Protein AF-A0A9D7LFX8-F1 (afdb_monomer_lite)

Secondary structure (DSSP, 8-state):
----GGGS----S--HHHHHHHHHHHHHHHHHHHS--TTSPTT-EEEEETTEEEEEEEEEETTEEEEEEEEEEESSPTTSSHHHHHHHHHHHHHHHHT-EEEE-----GGGGGGT-SPPHHHHHHHHHHTT-EEETTEEEEPPP----

Radius of gyration: 18.57 Å; chains: 1; bounding box: 35×33×69 Å

Sequence (148 aa):
MTWDESKHPRRPAGSPSGGEFTRTQRFLSELEKRFPDKKTPSGLMRSAIGPAFVLVEPGYRDKKATVNLSEIWSSGAKGEGAGSAALKTITRMADKAGVGIDLEPQAFRAGKNKGHALSDQELRSWYERHGFKRSGDKMTRKPKKEKP

Structure (mmCIF, N/CA/C/O backbone):
data_AF-A0A9D7LFX8-F1
#
_entry.id   AF-A0A9D7LFX8-F1
#
loop_
_atom_site.group_PDB
_atom_site.id
_atom_site.type_symbol
_atom_site.label_atom_id
_atom_site.label_alt_id
_atom_site.label_comp_id
_atom_site.label_asym_id
_atom_site.label_entity_id
_atom_site.label_seq_id
_atom_site.pdbx_PDB_ins_code
_atom_site.Cartn_x
_atom_site.Cartn_y
_atom_site.Cartn_z
_atom_site.occupancy
_atom_site.B_iso_or_equiv
_atom_site.auth_seq_id
_atom_site.auth_comp_id
_atom_site.auth_asym_id
_atom_site.auth_atom_id
_atom_site.pdbx_PDB_model_num
ATOM 1 N N . MET A 1 1 ? 3.184 18.582 49.876 1.00 49.84 1 MET A N 1
ATOM 2 C CA . MET A 1 1 ? 2.359 18.854 48.680 1.00 49.84 1 MET A CA 1
ATOM 3 C C . MET A 1 1 ? 1.683 17.557 48.281 1.00 49.84 1 MET A C 1
ATOM 5 O O . MET A 1 1 ? 2.363 16.649 47.827 1.00 49.84 1 MET A O 1
ATOM 9 N N . THR A 1 2 ? 0.389 17.426 48.555 1.00 64.31 2 THR A N 1
ATOM 10 C CA . THR A 1 2 ? -0.408 16.257 48.172 1.00 64.31 2 THR A CA 1
ATOM 11 C C . THR A 1 2 ? -0.891 16.451 46.739 1.00 64.31 2 THR A C 1
ATOM 13 O O . THR A 1 2 ? -1.472 17.479 46.401 1.00 64.31 2 THR A O 1
ATOM 16 N N . TRP A 1 3 ? -0.564 15.495 45.876 1.00 58.00 3 TRP A N 1
ATOM 17 C CA . TRP A 1 3 ? -1.017 15.452 44.491 1.00 58.00 3 TRP A CA 1
ATOM 18 C C . TRP A 1 3 ? -2.553 15.388 44.449 1.00 58.00 3 TRP A C 1
ATOM 20 O O . TRP A 1 3 ? -3.141 14.481 45.034 1.00 58.00 3 TRP A O 1
ATOM 30 N N . ASP A 1 4 ? -3.194 16.358 43.792 1.00 68.62 4 ASP A N 1
ATOM 31 C CA . ASP A 1 4 ? -4.652 16.435 43.642 1.00 68.62 4 ASP A CA 1
ATOM 32 C C . ASP A 1 4 ? -5.061 15.842 42.290 1.00 68.62 4 ASP A C 1
ATOM 34 O O . ASP A 1 4 ? -4.959 16.475 41.235 1.00 68.62 4 ASP A O 1
ATOM 38 N N . GLU A 1 5 ? -5.511 14.592 42.330 1.00 54.47 5 GLU A N 1
ATOM 39 C CA . GLU A 1 5 ? -5.926 13.821 41.159 1.00 54.47 5 GLU A CA 1
ATOM 40 C C . GLU A 1 5 ? -7.156 14.429 40.453 1.00 54.47 5 GLU A C 1
ATOM 42 O O . GLU A 1 5 ? -7.332 14.245 39.248 1.00 54.47 5 GLU A O 1
ATOM 47 N N . SER A 1 6 ? -7.946 15.253 41.151 1.00 67.25 6 SER A N 1
ATOM 48 C CA . SER A 1 6 ? -9.135 15.931 40.609 1.00 67.25 6 SER A CA 1
ATOM 49 C C . SER A 1 6 ? -8.776 17.067 39.647 1.00 67.25 6 SER A C 1
ATOM 51 O O . SER A 1 6 ? -9.569 17.416 38.772 1.00 67.25 6 SER A O 1
ATOM 53 N N . LYS A 1 7 ? -7.566 17.634 39.772 1.00 62.88 7 LYS A N 1
ATOM 54 C CA . LYS A 1 7 ? -7.037 18.677 38.871 1.00 62.88 7 LYS A CA 1
ATOM 55 C C . LYS A 1 7 ? -6.365 18.110 37.620 1.00 62.88 7 LYS A C 1
ATOM 57 O O . LYS A 1 7 ? -6.063 18.858 36.693 1.00 62.88 7 LYS A O 1
ATOM 62 N N . HIS A 1 8 ? -6.171 16.793 37.571 1.00 56.34 8 HIS A N 1
ATOM 63 C CA . HIS A 1 8 ? -5.575 16.079 36.448 1.00 56.34 8 HIS A CA 1
ATOM 64 C C . HIS A 1 8 ? -6.506 14.954 35.980 1.00 56.34 8 HIS A C 1
ATOM 66 O O . HIS A 1 8 ? -6.151 13.780 36.117 1.00 56.34 8 HIS A O 1
ATOM 72 N N . PRO A 1 9 ? -7.691 15.271 35.414 1.00 59.78 9 PRO A N 1
ATOM 73 C CA . PRO A 1 9 ? -8.595 14.249 34.909 1.00 59.78 9 PRO A CA 1
ATOM 74 C C . PRO A 1 9 ? -7.868 13.423 33.844 1.00 59.78 9 PRO A C 1
ATOM 76 O O . PRO A 1 9 ? -7.644 13.876 32.717 1.00 59.78 9 PRO A O 1
ATOM 79 N N . ARG A 1 10 ? -7.477 12.191 34.196 1.00 57.41 10 ARG A N 1
ATOM 80 C CA . ARG A 1 10 ? -7.003 11.220 33.213 1.00 57.41 10 ARG A CA 1
ATOM 81 C C . ARG A 1 10 ? -8.189 10.947 32.301 1.00 57.41 10 ARG A C 1
ATOM 83 O O . ARG A 1 10 ? -9.167 10.329 32.716 1.00 57.41 10 ARG A O 1
ATOM 90 N N . ARG A 1 11 ? -8.128 11.445 31.062 1.00 48.31 11 ARG A N 1
ATOM 91 C CA . ARG A 1 11 ? -9.083 11.045 30.025 1.00 48.31 11 ARG A CA 1
ATOM 92 C C . ARG A 1 11 ? -9.117 9.512 30.004 1.00 48.31 11 ARG A C 1
ATOM 94 O O . ARG A 1 11 ? -8.040 8.917 29.923 1.00 48.31 11 ARG A O 1
ATOM 101 N N . PRO A 1 12 ? -10.292 8.866 30.081 1.00 44.34 12 PRO A N 1
ATOM 102 C CA . PRO A 1 12 ? -10.356 7.417 29.988 1.00 44.34 12 PRO A CA 1
ATOM 103 C C . PRO A 1 12 ? -9.684 6.975 28.685 1.00 44.34 12 PRO A C 1
ATOM 105 O O . PRO A 1 12 ? -9.919 7.552 27.616 1.00 44.34 12 PRO A O 1
ATOM 108 N N . ALA A 1 13 ? -8.804 5.981 28.789 1.00 45.56 13 ALA A N 1
ATOM 109 C CA . ALA A 1 13 ? -8.149 5.352 27.653 1.00 45.56 13 ALA A CA 1
ATOM 110 C C . ALA A 1 13 ? -9.218 4.674 26.784 1.00 45.56 13 ALA A C 1
ATOM 112 O O . ALA A 1 13 ? -9.611 3.541 27.035 1.00 45.56 13 ALA A O 1
ATOM 113 N N . GLY A 1 14 ? -9.751 5.404 25.804 1.00 39.72 14 GLY A N 1
ATOM 114 C CA . GLY A 1 14 ? -10.853 4.902 24.986 1.00 39.72 14 GLY A CA 1
ATOM 115 C C . GLY A 1 14 ? -11.760 5.974 24.398 1.00 39.72 14 GLY A C 1
ATOM 116 O O . GLY A 1 14 ? -12.966 5.769 24.323 1.00 39.72 14 GLY A O 1
ATOM 117 N N . SER A 1 15 ? -11.219 7.112 23.945 1.00 42.97 15 SER A N 1
ATOM 118 C CA . SER A 1 15 ? -11.991 7.908 22.977 1.00 42.97 15 SER A CA 1
ATOM 119 C C . SER A 1 15 ? -12.316 7.026 21.757 1.00 42.97 15 SER A C 1
ATOM 121 O O . SER A 1 15 ? -11.482 6.193 21.398 1.00 42.97 15 SER A O 1
ATOM 123 N N . PRO A 1 16 ? -13.465 7.192 21.078 1.00 46.31 16 PRO A N 1
ATOM 124 C CA . PRO A 1 16 ? -13.791 6.437 19.860 1.00 46.31 16 PRO A CA 1
ATOM 125 C C . PRO A 1 16 ? -12.686 6.514 18.790 1.00 46.31 16 PRO A C 1
ATOM 127 O O . PRO A 1 16 ? -12.426 5.546 18.081 1.00 46.31 16 PRO A O 1
ATOM 130 N N . SER A 1 17 ? -11.953 7.632 18.756 1.00 47.69 17 SER A N 1
ATOM 131 C CA . SER A 1 17 ? -10.743 7.851 17.951 1.00 47.69 17 SER A CA 1
ATOM 132 C C . SER A 1 17 ? -9.545 6.967 18.340 1.00 47.69 17 SER A C 1
ATOM 134 O O . SER A 1 17 ? -8.702 6.658 17.501 1.00 47.69 17 SER A O 1
ATOM 136 N N . GLY A 1 18 ? -9.472 6.505 19.590 1.00 47.06 18 GLY A N 1
ATOM 137 C CA . GLY A 1 18 ? -8.458 5.566 20.069 1.00 47.06 18 GLY A CA 1
ATOM 138 C C . GLY A 1 18 ? -8.600 4.172 19.454 1.00 47.06 18 GLY A C 1
ATOM 139 O O . GLY A 1 18 ? -7.595 3.514 19.201 1.00 47.06 18 GLY A O 1
ATOM 140 N N . GLY A 1 19 ? -9.821 3.733 19.127 1.00 58.00 19 GLY A N 1
ATOM 141 C CA . GLY A 1 19 ? -10.059 2.443 18.464 1.00 58.00 19 GLY A CA 1
ATOM 142 C C . GLY A 1 19 ? -9.558 2.395 17.016 1.00 58.00 19 GLY A C 1
ATOM 143 O O . GLY A 1 19 ? -9.142 1.346 16.533 1.00 58.00 19 GLY A O 1
ATOM 144 N N . GLU A 1 20 ? -9.560 3.528 16.319 1.00 60.12 20 GLU A N 1
ATOM 145 C CA . GLU A 1 20 ? -9.122 3.608 14.921 1.00 60.12 20 GLU A CA 1
ATOM 146 C C . GLU A 1 20 ? -7.615 3.816 14.807 1.00 60.12 20 GLU A C 1
ATOM 148 O O . GLU A 1 20 ? -6.953 3.113 14.043 1.00 60.12 20 GLU A O 1
ATOM 153 N N . PHE A 1 21 ? -7.055 4.697 15.641 1.00 61.66 21 PHE A N 1
ATOM 154 C CA . PHE A 1 21 ? -5.609 4.880 15.745 1.00 61.66 21 PHE A CA 1
ATOM 155 C C . PHE A 1 21 ? -4.906 3.574 16.145 1.00 61.66 21 PHE A C 1
ATOM 157 O O . PHE A 1 21 ? -3.877 3.214 15.576 1.00 61.66 21 PHE A O 1
ATOM 164 N N . THR A 1 22 ? -5.503 2.796 17.054 1.00 74.50 22 THR A N 1
ATOM 165 C CA . THR A 1 22 ? -4.959 1.486 17.447 1.00 74.50 22 THR A CA 1
ATOM 166 C C . THR A 1 22 ? -5.012 0.448 16.328 1.00 74.50 22 THR A C 1
ATOM 168 O O . THR A 1 22 ? -4.122 -0.398 16.274 1.00 74.50 22 THR A O 1
ATOM 171 N N . ARG A 1 23 ? -5.983 0.496 15.404 1.00 83.06 23 ARG A N 1
ATOM 172 C CA . ARG A 1 23 ? -6.021 -0.423 14.248 1.00 83.06 23 ARG A CA 1
ATOM 173 C C . ARG A 1 23 ? -4.909 -0.129 13.251 1.00 83.06 23 ARG A C 1
ATOM 175 O O . ARG A 1 23 ? -4.209 -1.060 12.861 1.00 83.06 23 ARG A O 1
ATOM 182 N N . THR A 1 24 ? -4.707 1.142 12.898 1.00 83.00 24 THR A N 1
ATOM 183 C CA . THR A 1 24 ? -3.590 1.553 12.033 1.00 83.00 24 THR A CA 1
ATOM 184 C C . THR A 1 24 ? -2.250 1.177 12.669 1.00 83.00 24 THR A C 1
ATOM 186 O O . THR A 1 24 ? -1.436 0.524 12.026 1.00 83.00 24 THR A O 1
ATOM 189 N N . GLN A 1 25 ? -2.046 1.481 13.956 1.00 82.50 25 GLN A N 1
ATOM 190 C CA . GLN A 1 25 ? -0.807 1.139 14.667 1.00 82.50 25 GLN A CA 1
ATOM 191 C C . GLN A 1 25 ? -0.575 -0.376 14.780 1.00 82.50 25 GLN A C 1
ATOM 193 O O . GLN A 1 25 ? 0.545 -0.842 14.595 1.00 82.50 25 GLN A O 1
ATOM 198 N N . ARG A 1 26 ? -1.622 -1.177 15.029 1.00 83.75 26 ARG A N 1
ATOM 199 C CA . ARG A 1 26 ? -1.510 -2.647 15.038 1.00 83.75 26 ARG A CA 1
ATOM 200 C C . ARG A 1 26 ? -1.149 -3.202 13.668 1.00 83.75 26 ARG A C 1
ATOM 202 O O . ARG A 1 26 ? -0.291 -4.072 13.594 1.00 83.75 26 ARG A O 1
ATOM 209 N N . PHE A 1 27 ? -1.789 -2.710 12.606 1.00 87.38 27 PHE A N 1
ATOM 210 C CA . PHE A 1 27 ? -1.456 -3.104 11.238 1.00 87.38 27 PHE A CA 1
ATOM 211 C C . PHE A 1 27 ? 0.022 -2.828 10.939 1.00 87.38 27 PHE A C 1
ATOM 213 O O . PHE A 1 27 ? 0.727 -3.707 10.455 1.00 87.38 27 PHE A O 1
ATOM 220 N N . LEU A 1 28 ? 0.481 -1.626 11.276 1.00 84.75 28 LEU A N 1
ATOM 221 C CA . LEU A 1 28 ? 1.850 -1.181 11.070 1.00 84.75 28 LEU A CA 1
ATOM 222 C C . LEU A 1 28 ? 2.854 -2.023 11.874 1.00 84.75 28 LEU A C 1
ATOM 224 O O . LEU A 1 28 ? 3.800 -2.558 11.304 1.00 84.75 28 LEU A O 1
ATOM 228 N N . SER A 1 29 ? 2.598 -2.240 13.166 1.00 84.19 29 SER A N 1
ATOM 229 C CA . SER A 1 29 ? 3.441 -3.090 14.017 1.00 84.19 29 SER A CA 1
ATOM 230 C C . SER A 1 29 ? 3.504 -4.540 13.523 1.00 84.19 29 SER A C 1
ATOM 232 O O . SER A 1 29 ? 4.563 -5.162 13.562 1.00 84.19 29 SER A O 1
ATOM 234 N N . GLU A 1 30 ? 2.393 -5.087 13.027 1.00 86.44 30 GLU A N 1
ATOM 235 C CA . GLU A 1 30 ? 2.365 -6.433 12.450 1.00 86.44 30 GLU A CA 1
ATOM 236 C C . GLU A 1 30 ? 3.134 -6.500 11.123 1.00 86.44 30 GLU A C 1
ATOM 238 O O . GLU A 1 30 ? 3.832 -7.480 10.860 1.00 86.44 30 GLU A O 1
ATOM 243 N N . LEU A 1 31 ? 3.036 -5.457 10.292 1.00 85.44 31 LEU A N 1
ATOM 244 C CA . LEU A 1 31 ? 3.802 -5.345 9.053 1.00 85.44 31 LEU A CA 1
ATOM 245 C C . LEU A 1 31 ? 5.308 -5.339 9.341 1.00 85.44 31 LEU A C 1
ATOM 247 O O . LEU A 1 31 ? 6.034 -6.127 8.740 1.00 85.44 31 LEU A O 1
ATOM 251 N N . GLU A 1 32 ? 5.755 -4.533 10.303 1.00 83.12 32 GLU A N 1
ATOM 252 C CA . GLU A 1 32 ? 7.154 -4.472 10.739 1.00 83.12 32 GLU A CA 1
ATOM 253 C C . GLU A 1 32 ? 7.629 -5.788 11.364 1.00 83.12 32 GLU A C 1
ATOM 255 O O . GLU A 1 32 ? 8.698 -6.279 11.013 1.00 83.12 32 GLU A O 1
ATOM 260 N N . LYS A 1 33 ? 6.829 -6.418 12.234 1.00 83.62 33 LYS A N 1
ATOM 261 C CA . LYS A 1 33 ? 7.173 -7.730 12.810 1.00 83.62 33 LYS A CA 1
ATOM 262 C C . LYS A 1 33 ? 7.359 -8.799 11.743 1.00 83.62 33 LYS A C 1
ATOM 264 O O . LYS A 1 33 ? 8.257 -9.632 11.852 1.00 83.62 33 LYS A O 1
ATOM 269 N N . ARG A 1 34 ? 6.486 -8.808 10.735 1.00 83.19 34 ARG A N 1
ATOM 270 C CA . ARG A 1 34 ? 6.475 -9.835 9.691 1.00 83.19 34 ARG A CA 1
ATOM 271 C C . ARG A 1 34 ? 7.509 -9.582 8.599 1.00 83.19 34 ARG A C 1
ATOM 273 O O . ARG A 1 34 ? 8.021 -10.538 8.020 1.00 83.19 34 ARG A O 1
ATOM 280 N N . PHE A 1 35 ? 7.800 -8.317 8.320 1.00 83.00 35 PHE A N 1
ATOM 281 C CA . PHE A 1 35 ? 8.720 -7.879 7.276 1.00 83.00 35 PHE A CA 1
ATOM 282 C C . PHE A 1 35 ? 9.648 -6.783 7.817 1.00 83.00 35 PHE A C 1
ATOM 284 O O . PHE A 1 35 ? 9.559 -5.631 7.375 1.00 83.00 35 PHE A O 1
ATOM 291 N N . PRO A 1 36 ? 10.526 -7.125 8.778 1.00 76.62 36 PRO A N 1
ATOM 292 C CA . PRO A 1 36 ? 11.404 -6.148 9.397 1.00 76.62 36 PRO A CA 1
ATOM 293 C C . PRO A 1 36 ? 12.396 -5.618 8.366 1.00 76.62 36 PRO A C 1
ATOM 295 O O . PRO A 1 36 ? 13.067 -6.395 7.680 1.00 76.62 36 PRO A O 1
ATOM 298 N N . ASP A 1 37 ? 12.528 -4.298 8.286 1.00 69.88 37 ASP A N 1
ATOM 299 C CA . ASP A 1 37 ? 13.584 -3.663 7.510 1.00 69.88 37 ASP A CA 1
ATOM 300 C C . ASP A 1 37 ? 14.674 -3.134 8.439 1.00 69.88 37 ASP A C 1
ATOM 302 O O . ASP A 1 37 ? 14.481 -2.194 9.203 1.00 69.88 37 ASP A O 1
ATOM 306 N N . LYS A 1 38 ? 15.855 -3.746 8.354 1.00 63.78 38 LYS A N 1
ATOM 307 C CA . LYS A 1 38 ? 17.021 -3.370 9.161 1.00 63.78 38 LYS A CA 1
ATOM 308 C C . LYS A 1 38 ? 17.746 -2.127 8.628 1.00 63.78 38 LYS A C 1
ATOM 310 O O . LYS A 1 38 ? 18.752 -1.735 9.212 1.00 63.78 38 LYS A O 1
ATOM 315 N N . LYS A 1 39 ? 17.313 -1.563 7.492 1.00 61.81 39 LYS A N 1
ATOM 316 C CA . LYS A 1 39 ? 18.034 -0.506 6.762 1.00 61.81 39 LYS A CA 1
ATOM 317 C C . LYS A 1 39 ? 17.307 0.839 6.695 1.00 61.81 39 LYS A C 1
ATOM 319 O O . LYS A 1 39 ? 17.904 1.795 6.203 1.00 61.81 39 LYS A O 1
ATOM 324 N N . THR A 1 40 ? 16.064 0.938 7.164 1.00 56.66 40 THR A N 1
ATOM 325 C CA . THR A 1 40 ? 15.295 2.192 7.097 1.00 56.66 40 THR A CA 1
ATOM 326 C C . THR A 1 40 ? 15.382 2.963 8.424 1.00 56.66 40 THR A C 1
ATOM 328 O O . THR A 1 40 ? 15.194 2.360 9.480 1.00 56.66 40 THR A O 1
ATOM 331 N N . PRO A 1 41 ? 15.694 4.277 8.408 1.00 50.22 41 PRO A N 1
ATOM 332 C CA . PRO A 1 41 ? 15.708 5.105 9.613 1.00 50.22 41 PRO A CA 1
ATOM 333 C C . PRO A 1 41 ? 14.336 5.133 10.300 1.00 50.22 41 PRO A C 1
ATOM 335 O O . PRO A 1 41 ? 13.296 5.097 9.641 1.00 50.22 41 PRO A O 1
ATOM 338 N N . SER A 1 42 ? 14.333 5.235 11.630 1.00 47.41 42 SER A N 1
ATOM 339 C CA . SER A 1 42 ? 13.123 5.283 12.458 1.00 47.41 42 SER A CA 1
ATOM 340 C C . SER A 1 42 ? 12.137 6.356 11.974 1.00 47.41 42 SER A C 1
ATOM 342 O O . SER A 1 42 ? 12.483 7.536 11.952 1.00 47.41 42 SER A O 1
ATOM 344 N N . GLY A 1 43 ? 10.911 5.953 11.622 1.00 51.41 43 GLY A N 1
ATOM 345 C CA . GLY A 1 43 ? 9.814 6.854 11.233 1.00 51.41 43 GLY A CA 1
ATOM 346 C C . GLY A 1 43 ? 9.152 6.529 9.889 1.00 51.41 43 GLY A C 1
ATOM 347 O O . GLY A 1 43 ? 8.005 6.911 9.681 1.00 51.41 43 GLY A O 1
ATOM 348 N N . LEU A 1 44 ? 9.828 5.776 9.014 1.00 57.66 44 LEU A N 1
ATOM 349 C CA . LEU A 1 44 ? 9.274 5.256 7.760 1.00 57.66 44 LEU A CA 1
ATOM 350 C C . LEU A 1 44 ? 9.160 3.732 7.842 1.00 57.66 44 LEU A C 1
ATOM 352 O O . LEU A 1 44 ? 10.155 3.042 8.056 1.00 57.66 44 LEU A O 1
ATOM 356 N N . MET A 1 45 ? 7.954 3.189 7.665 1.00 68.94 45 MET A N 1
ATOM 357 C CA . MET A 1 45 ? 7.736 1.741 7.685 1.00 68.94 45 MET A CA 1
ATOM 358 C C . MET A 1 45 ? 7.911 1.159 6.292 1.00 68.94 45 MET A C 1
ATOM 360 O O . MET A 1 45 ? 6.970 0.989 5.513 1.00 68.94 45 MET A O 1
ATOM 364 N N . ARG A 1 46 ? 9.175 0.879 5.981 1.00 73.06 46 ARG A N 1
ATOM 365 C CA . ARG A 1 46 ? 9.564 0.140 4.790 1.00 73.06 46 ARG A CA 1
ATOM 366 C C . ARG A 1 46 ? 9.612 -1.349 5.108 1.00 73.06 46 ARG A C 1
ATOM 368 O O . ARG A 1 46 ? 10.117 -1.754 6.148 1.00 73.06 46 ARG A O 1
ATOM 375 N N . SER A 1 47 ? 9.105 -2.163 4.193 1.00 78.75 47 SER A N 1
ATOM 376 C CA . SER A 1 47 ? 9.063 -3.615 4.334 1.00 78.75 47 SER A CA 1
ATOM 377 C C . SER A 1 47 ? 9.439 -4.298 3.026 1.00 78.75 47 SER A C 1
ATOM 379 O O . SER A 1 47 ? 8.966 -3.923 1.949 1.00 78.75 47 SER A O 1
ATOM 381 N N . ALA A 1 48 ? 10.277 -5.329 3.125 1.00 81.50 48 ALA A N 1
ATOM 382 C CA . ALA A 1 48 ? 10.588 -6.221 2.015 1.00 81.50 48 ALA A CA 1
ATOM 383 C C . ALA A 1 48 ? 9.609 -7.404 2.020 1.00 81.50 48 ALA A C 1
ATOM 385 O O . ALA A 1 48 ? 9.596 -8.210 2.949 1.00 81.50 48 ALA A O 1
ATOM 386 N N . ILE A 1 49 ? 8.786 -7.514 0.977 1.00 82.44 49 ILE A N 1
ATOM 387 C CA . ILE A 1 49 ? 7.837 -8.613 0.782 1.00 82.44 49 ILE A CA 1
ATOM 388 C C . ILE A 1 49 ? 8.288 -9.400 -0.450 1.00 82.44 49 ILE A C 1
ATOM 390 O O . ILE A 1 49 ? 7.922 -9.091 -1.586 1.00 82.44 49 ILE A O 1
ATOM 394 N N . GLY A 1 50 ? 9.127 -10.412 -0.220 1.00 83.25 50 GLY A N 1
ATOM 395 C CA . GLY A 1 50 ? 9.814 -11.121 -1.301 1.00 83.25 50 GLY A CA 1
ATOM 396 C C . GLY A 1 50 ? 10.731 -10.168 -2.089 1.00 83.25 50 GLY A C 1
ATOM 397 O O . GLY A 1 50 ? 11.466 -9.405 -1.465 1.00 83.25 50 GLY A O 1
ATOM 39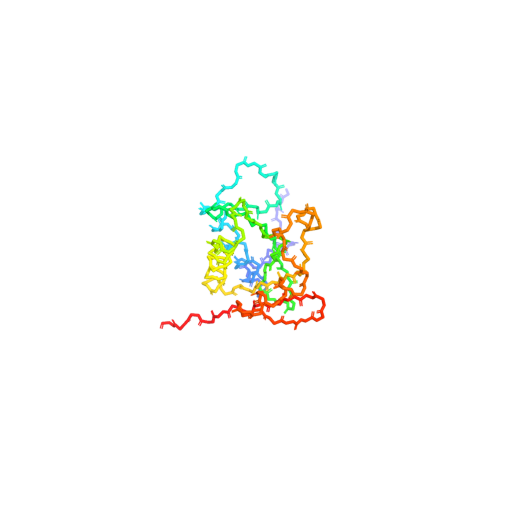8 N N . PRO A 1 51 ? 10.694 -10.167 -3.437 1.00 83.94 51 PRO A N 1
ATOM 399 C CA . PRO A 1 51 ? 11.511 -9.273 -4.270 1.00 83.94 51 PRO A CA 1
ATOM 400 C C . PRO A 1 51 ? 10.930 -7.852 -4.424 1.00 83.94 51 PRO A C 1
ATOM 402 O O . PRO A 1 51 ? 11.402 -7.073 -5.256 1.00 83.94 51 PRO A O 1
ATOM 405 N N . ALA A 1 52 ? 9.872 -7.515 -3.681 1.00 85.06 52 ALA A N 1
ATOM 406 C CA . ALA A 1 52 ? 9.252 -6.199 -3.702 1.00 85.06 52 ALA A CA 1
ATOM 407 C C . ALA A 1 52 ? 9.511 -5.435 -2.403 1.00 85.06 52 ALA A C 1
ATOM 409 O O . ALA A 1 52 ? 9.492 -5.995 -1.308 1.00 85.06 52 ALA A O 1
ATOM 410 N N . PHE A 1 53 ? 9.694 -4.131 -2.546 1.00 84.31 53 PHE A N 1
ATOM 411 C CA . PHE A 1 53 ? 9.808 -3.171 -1.465 1.00 84.31 53 PHE A CA 1
ATOM 412 C C . PHE A 1 53 ? 8.547 -2.334 -1.414 1.00 84.31 53 PHE A C 1
ATOM 414 O O . PHE A 1 53 ? 8.036 -1.896 -2.449 1.00 84.31 53 PHE A O 1
ATOM 421 N N . VAL A 1 54 ? 8.064 -2.113 -0.200 1.00 87.38 54 VAL A N 1
ATOM 422 C CA . VAL A 1 54 ? 6.852 -1.346 0.042 1.00 87.38 54 VAL A CA 1
ATOM 423 C C . VAL A 1 54 ? 7.100 -0.366 1.174 1.00 87.38 54 VAL A C 1
ATOM 425 O O . VAL A 1 54 ? 7.653 -0.753 2.201 1.00 87.38 54 VAL A O 1
ATOM 428 N N . LEU A 1 55 ? 6.695 0.885 0.978 1.00 86.56 55 LEU A N 1
ATOM 429 C CA . LEU A 1 55 ? 6.656 1.906 2.016 1.00 86.56 55 LEU A CA 1
ATOM 430 C C . LEU A 1 55 ? 5.200 2.184 2.382 1.00 86.56 55 LEU A C 1
ATOM 432 O O . LEU A 1 55 ? 4.405 2.568 1.519 1.00 86.56 55 LEU A O 1
ATOM 436 N N . VAL A 1 56 ? 4.868 1.985 3.655 1.00 87.94 56 VAL A N 1
ATOM 437 C CA . VAL A 1 56 ? 3.538 2.263 4.195 1.00 87.94 56 VAL A CA 1
ATOM 438 C C . VAL A 1 56 ? 3.659 3.229 5.361 1.00 87.94 56 VAL A C 1
ATOM 440 O O . VAL A 1 56 ? 4.484 3.045 6.250 1.00 87.94 56 VAL A O 1
ATOM 443 N N . GLU A 1 57 ? 2.812 4.247 5.370 1.00 85.81 57 GLU A N 1
ATOM 444 C CA . GLU A 1 57 ? 2.806 5.292 6.389 1.00 85.81 57 GLU A CA 1
ATOM 445 C C . GLU A 1 57 ? 1.443 5.349 7.091 1.00 85.81 57 GLU A C 1
ATOM 447 O O . GLU A 1 57 ? 0.418 4.973 6.503 1.00 85.81 57 GLU A O 1
ATOM 452 N N . PRO A 1 58 ? 1.385 5.824 8.348 1.00 83.75 58 PRO A N 1
ATOM 453 C CA . PRO A 1 58 ? 0.117 6.101 9.005 1.00 83.75 58 PRO A CA 1
ATOM 454 C C . PRO A 1 58 ? -0.729 7.068 8.168 1.00 83.75 58 PRO A C 1
ATOM 456 O O . PRO A 1 58 ? -0.282 8.152 7.804 1.00 83.75 58 PRO A O 1
ATOM 459 N N . GLY A 1 59 ? -1.969 6.678 7.884 1.00 79.31 59 GLY A N 1
ATOM 460 C CA . GLY A 1 59 ? -2.959 7.521 7.229 1.00 79.31 59 GLY A CA 1
ATOM 461 C C . GLY A 1 59 ? -4.086 7.868 8.194 1.00 79.31 59 GLY A C 1
ATOM 462 O O . GLY A 1 59 ? -4.390 7.120 9.126 1.00 79.31 59 GLY A O 1
ATOM 463 N N . TYR A 1 60 ? -4.726 9.011 7.970 1.00 67.62 60 TYR A N 1
ATOM 464 C CA . TYR A 1 60 ? -5.982 9.321 8.637 1.00 67.62 60 TYR A CA 1
ATOM 465 C C . TYR A 1 60 ? -6.897 10.070 7.681 1.00 67.62 60 TYR A C 1
ATOM 467 O O . TYR A 1 60 ? -6.598 11.189 7.261 1.00 67.62 60 TYR A O 1
ATOM 475 N N . ARG A 1 61 ? -8.021 9.448 7.324 1.00 69.12 61 ARG A N 1
ATOM 476 C CA . ARG A 1 61 ? -9.021 10.048 6.438 1.00 69.12 61 ARG A CA 1
ATOM 477 C C . ARG A 1 61 ? -10.411 9.867 7.019 1.00 69.12 61 ARG A C 1
ATOM 479 O O . ARG A 1 61 ? -10.757 8.771 7.442 1.00 69.12 61 ARG A O 1
ATOM 486 N N . ASP A 1 62 ? -11.196 10.941 7.041 1.00 69.88 62 ASP A N 1
ATOM 487 C CA . ASP A 1 62 ? -12.611 10.942 7.442 1.00 69.88 62 ASP A CA 1
ATOM 488 C C . ASP A 1 62 ? -12.905 10.261 8.789 1.00 69.88 62 ASP A C 1
ATOM 490 O O . ASP A 1 62 ? -13.960 9.647 8.948 1.00 69.88 62 ASP A O 1
ATOM 494 N N . LYS A 1 63 ? -11.972 10.353 9.753 1.00 69.38 63 LYS A N 1
ATOM 495 C CA . LYS A 1 63 ? -12.043 9.617 11.029 1.00 69.38 63 LYS A CA 1
ATOM 496 C C . LYS A 1 63 ? -12.254 8.117 10.794 1.00 69.38 63 LYS A C 1
ATOM 498 O O . LYS A 1 63 ? -13.254 7.556 11.223 1.00 69.38 63 LYS A O 1
ATOM 503 N N . LYS A 1 64 ? -11.380 7.523 9.982 1.00 80.00 64 LYS A N 1
ATOM 504 C CA . LYS A 1 64 ? -11.298 6.085 9.730 1.00 80.00 64 LYS A CA 1
ATOM 505 C C . LYS A 1 64 ? -9.842 5.668 9.757 1.00 80.00 64 LYS A C 1
ATOM 507 O O . LYS A 1 64 ? -8.969 6.401 9.294 1.00 80.00 64 LYS A O 1
ATOM 512 N N . ALA A 1 65 ? -9.601 4.458 10.250 1.00 85.62 65 ALA A N 1
ATOM 513 C CA . ALA A 1 65 ? -8.284 3.841 10.212 1.00 85.62 65 ALA A CA 1
ATOM 514 C C . ALA A 1 65 ? -7.851 3.614 8.754 1.00 85.62 65 ALA A C 1
ATOM 516 O O . ALA A 1 65 ? -8.426 2.773 8.052 1.00 85.62 65 ALA A O 1
ATOM 517 N N . THR A 1 66 ? -6.848 4.363 8.297 1.00 89.69 66 THR A N 1
ATOM 518 C CA . THR A 1 66 ? -6.229 4.184 6.981 1.00 89.69 66 THR A CA 1
ATOM 519 C C . THR A 1 66 ? -4.708 4.123 7.087 1.00 89.69 66 THR A C 1
ATOM 521 O O . THR A 1 66 ? -4.115 4.444 8.118 1.00 89.69 66 THR A O 1
ATOM 524 N N . VAL A 1 67 ? -4.074 3.662 6.016 1.00 90.38 67 VAL A N 1
ATOM 525 C CA . VAL A 1 67 ? -2.636 3.791 5.773 1.00 90.38 67 VAL A CA 1
ATOM 526 C C . VAL A 1 67 ? -2.405 4.371 4.388 1.00 90.38 67 VAL A C 1
ATOM 528 O O . VAL A 1 67 ? -3.210 4.146 3.482 1.00 90.38 67 VAL A O 1
ATOM 531 N N . ASN A 1 68 ? -1.311 5.107 4.229 1.00 91.06 68 ASN A N 1
ATOM 532 C CA . ASN A 1 68 ? -0.858 5.586 2.933 1.00 91.06 68 ASN A CA 1
ATOM 533 C C . ASN A 1 68 ? 0.160 4.595 2.358 1.00 91.06 68 ASN A C 1
ATOM 535 O O . ASN A 1 68 ? 1.169 4.307 2.998 1.00 91.06 68 ASN A O 1
ATOM 539 N N . LEU A 1 69 ? -0.109 4.052 1.173 1.00 91.56 69 LEU A N 1
ATOM 540 C CA . LEU A 1 69 ? 0.861 3.277 0.408 1.00 91.56 69 LEU A CA 1
ATOM 541 C C . LEU A 1 69 ? 1.654 4.249 -0.470 1.00 91.56 69 LEU A C 1
ATOM 543 O O . LEU A 1 69 ? 1.212 4.612 -1.560 1.00 91.56 69 LEU A O 1
ATOM 547 N N . SER A 1 70 ? 2.811 4.668 0.033 1.00 86.00 70 SER A N 1
ATOM 548 C CA . SER A 1 70 ? 3.631 5.717 -0.581 1.00 86.00 70 SER A CA 1
ATOM 549 C C . SER A 1 70 ? 4.518 5.165 -1.691 1.00 86.00 70 SER A C 1
ATOM 551 O O . SER A 1 70 ? 4.677 5.800 -2.729 1.00 86.00 70 SER A O 1
ATOM 553 N N . GLU A 1 71 ? 5.049 3.951 -1.519 1.00 86.12 71 GLU A N 1
ATOM 554 C CA . GLU A 1 71 ? 5.881 3.317 -2.541 1.00 86.12 71 GLU A CA 1
ATOM 555 C C . GLU A 1 71 ? 5.607 1.825 -2.665 1.00 86.12 71 GLU A C 1
ATOM 557 O O . GLU A 1 71 ? 5.450 1.108 -1.677 1.00 86.12 71 GLU A O 1
ATOM 562 N N . ILE A 1 72 ? 5.640 1.347 -3.906 1.00 87.31 72 ILE A N 1
ATOM 563 C CA . ILE A 1 72 ? 5.788 -0.067 -4.224 1.00 87.31 72 ILE A CA 1
ATOM 564 C C . ILE A 1 72 ? 6.676 -0.206 -5.452 1.00 87.31 72 ILE A C 1
ATOM 566 O O . ILE A 1 72 ? 6.405 0.362 -6.510 1.00 87.31 72 ILE A O 1
ATOM 570 N N . TRP A 1 73 ? 7.749 -0.971 -5.317 1.00 81.00 73 TRP A N 1
ATOM 571 C CA . TRP A 1 73 ? 8.625 -1.295 -6.434 1.00 81.00 73 TRP A CA 1
ATOM 572 C C . TRP A 1 73 ? 9.232 -2.678 -6.239 1.00 81.00 73 TRP A C 1
ATOM 574 O O . TRP A 1 73 ? 9.305 -3.188 -5.126 1.00 81.00 73 TRP A O 1
ATOM 584 N N . SER A 1 74 ? 9.647 -3.315 -7.326 1.00 79.75 74 SER A N 1
ATOM 585 C CA . SER A 1 74 ? 10.285 -4.629 -7.288 1.00 79.75 74 SER A CA 1
ATOM 586 C C . SER A 1 74 ? 11.608 -4.595 -8.026 1.00 79.75 74 SER A C 1
ATOM 588 O O . SER A 1 74 ? 11.721 -3.918 -9.046 1.00 79.75 74 SER A O 1
ATOM 590 N N . SER A 1 75 ? 12.586 -5.350 -7.532 1.00 72.56 75 SER A N 1
ATOM 591 C CA . SER A 1 75 ? 13.862 -5.556 -8.224 1.00 72.56 75 SER A CA 1
ATOM 592 C C . SER A 1 75 ? 13.799 -6.647 -9.303 1.00 72.56 75 SER A C 1
ATOM 594 O O . SER A 1 75 ? 14.748 -6.783 -10.068 1.00 72.56 75 SER A O 1
ATOM 596 N N . GLY A 1 76 ? 12.704 -7.417 -9.363 1.00 66.19 76 GLY A N 1
ATOM 597 C CA . GLY A 1 76 ? 12.458 -8.439 -10.389 1.00 66.19 76 GLY A CA 1
ATOM 598 C C . GLY A 1 76 ? 12.020 -7.869 -11.742 1.00 66.19 76 GLY A C 1
ATOM 599 O O . GLY A 1 76 ? 11.746 -6.670 -11.872 1.00 66.19 76 GLY A O 1
ATOM 600 N N . ALA A 1 77 ? 11.923 -8.735 -12.753 1.00 67.12 77 ALA A N 1
ATOM 601 C CA . ALA A 1 77 ? 11.529 -8.318 -14.094 1.00 67.12 77 ALA A CA 1
ATOM 602 C C . ALA A 1 77 ? 10.040 -7.921 -14.152 1.00 67.12 77 ALA A C 1
ATOM 604 O O . ALA A 1 77 ? 9.179 -8.451 -13.437 1.00 67.12 77 ALA A O 1
ATOM 605 N N . LYS A 1 78 ? 9.709 -6.971 -15.039 1.00 70.38 78 LYS A N 1
ATOM 606 C CA . LYS A 1 78 ? 8.312 -6.597 -15.317 1.00 70.38 78 LYS A CA 1
ATOM 607 C C . LYS A 1 78 ? 7.544 -7.850 -15.756 1.00 70.38 78 LYS A C 1
ATOM 609 O O . LYS A 1 78 ? 7.955 -8.527 -16.687 1.00 70.38 78 LYS A O 1
ATOM 614 N N . GLY A 1 79 ? 6.407 -8.120 -15.114 1.00 72.56 79 GLY A N 1
ATOM 615 C CA . GLY A 1 79 ? 5.545 -9.263 -15.444 1.00 72.56 79 GLY A CA 1
ATOM 616 C C . GLY A 1 79 ? 5.702 -10.483 -14.532 1.00 72.56 79 GLY A C 1
ATOM 617 O O . GLY A 1 79 ? 4.812 -11.324 -14.522 1.00 72.56 79 GLY A O 1
ATOM 618 N N . GLU A 1 80 ? 6.723 -10.537 -13.672 1.00 79.94 80 GLU A N 1
ATOM 619 C CA . GLU A 1 80 ? 6.937 -11.666 -12.741 1.00 79.94 80 GLU A CA 1
ATOM 620 C C . GLU A 1 80 ? 6.001 -11.656 -11.518 1.00 79.94 80 GLU A C 1
ATOM 622 O O . GLU A 1 80 ? 6.057 -12.521 -10.649 1.00 79.94 80 GLU A O 1
ATOM 627 N N . GLY A 1 81 ? 5.126 -10.654 -11.410 1.00 84.62 81 GLY A N 1
ATOM 628 C CA . GLY A 1 81 ? 4.085 -10.619 -10.384 1.00 84.62 81 GLY A CA 1
ATOM 629 C C . GLY A 1 81 ? 4.545 -10.192 -8.986 1.00 84.62 81 GLY A C 1
ATOM 630 O O . GLY A 1 81 ? 3.690 -10.053 -8.115 1.00 84.62 81 GLY A O 1
ATOM 631 N N . ALA A 1 82 ? 5.830 -9.889 -8.772 1.00 85.56 82 ALA A N 1
ATOM 632 C CA . ALA A 1 82 ? 6.395 -9.427 -7.496 1.00 85.56 82 ALA A CA 1
ATOM 633 C C . ALA A 1 82 ? 5.568 -8.318 -6.815 1.00 85.56 82 ALA A C 1
ATOM 635 O O . ALA A 1 82 ? 5.099 -8.480 -5.687 1.00 85.56 82 ALA A O 1
ATOM 636 N N . GLY A 1 83 ? 5.305 -7.217 -7.530 1.00 87.00 83 GLY A N 1
ATOM 637 C CA . GLY A 1 83 ? 4.475 -6.123 -7.012 1.00 87.00 83 GLY A CA 1
ATOM 638 C C . GLY A 1 83 ? 3.035 -6.551 -6.706 1.00 87.00 83 GLY A C 1
ATOM 639 O O . GLY A 1 83 ? 2.446 -6.103 -5.727 1.00 87.00 83 GLY A O 1
ATOM 640 N N . SER A 1 84 ? 2.471 -7.479 -7.488 1.00 90.31 84 SER A N 1
ATOM 641 C CA . SER A 1 84 ? 1.112 -7.992 -7.248 1.00 90.31 84 SER A CA 1
ATOM 642 C C . SER A 1 84 ? 1.059 -8.901 -6.020 1.00 90.31 84 SER A C 1
ATOM 644 O O . SER A 1 84 ? 0.103 -8.828 -5.251 1.00 90.31 84 SER A O 1
ATOM 646 N N . ALA A 1 85 ? 2.089 -9.717 -5.790 1.00 90.00 85 ALA A N 1
ATOM 647 C CA . ALA A 1 85 ? 2.207 -10.557 -4.602 1.00 90.00 85 ALA A CA 1
ATOM 648 C C . ALA A 1 85 ? 2.359 -9.715 -3.323 1.00 90.00 85 ALA A C 1
ATOM 650 O O . ALA A 1 85 ? 1.695 -9.986 -2.315 1.00 90.00 85 ALA A O 1
ATOM 651 N N . ALA A 1 86 ? 3.168 -8.654 -3.378 1.00 91.00 86 ALA A N 1
ATOM 652 C CA . ALA A 1 86 ? 3.317 -7.714 -2.272 1.00 91.00 86 ALA A CA 1
ATOM 653 C C . ALA A 1 86 ? 2.021 -6.946 -1.987 1.00 91.00 86 ALA A C 1
ATOM 655 O O . ALA A 1 86 ? 1.542 -6.959 -0.851 1.00 91.00 86 ALA A O 1
ATOM 656 N N . LEU A 1 87 ? 1.380 -6.379 -3.016 1.00 92.88 87 LEU A N 1
ATOM 657 C CA . LEU A 1 87 ? 0.107 -5.675 -2.851 1.00 92.88 87 LEU A CA 1
ATOM 658 C C . LEU A 1 87 ? -0.993 -6.602 -2.311 1.00 92.88 87 LEU A C 1
ATOM 660 O O . LEU A 1 87 ? -1.753 -6.211 -1.425 1.00 92.88 87 LEU A O 1
ATOM 664 N N . LYS A 1 88 ? -1.059 -7.857 -2.774 1.00 93.25 88 LYS A N 1
ATOM 665 C CA . LYS A 1 88 ? -1.991 -8.866 -2.242 1.00 93.25 88 LYS A CA 1
ATOM 666 C C . LYS A 1 88 ? -1.738 -9.153 -0.761 1.00 93.25 88 LYS A C 1
ATOM 668 O O . LYS A 1 88 ? -2.682 -9.318 0.009 1.00 93.25 88 LYS A O 1
ATOM 673 N N . THR A 1 89 ? -0.474 -9.204 -0.351 1.00 91.94 89 THR A N 1
ATOM 674 C CA . THR A 1 89 ? -0.101 -9.423 1.051 1.00 91.94 89 THR A CA 1
ATOM 675 C C . THR A 1 89 ? -0.557 -8.261 1.928 1.00 91.94 89 THR A C 1
ATOM 677 O O . THR A 1 89 ? -1.236 -8.492 2.927 1.00 91.94 89 THR A O 1
ATOM 680 N N . ILE A 1 90 ? -0.268 -7.028 1.510 1.00 92.00 90 ILE A N 1
ATOM 681 C CA . ILE A 1 90 ? -0.635 -5.807 2.239 1.00 92.00 90 ILE A CA 1
ATOM 682 C C . ILE A 1 90 ? -2.146 -5.650 2.324 1.00 92.00 90 ILE A C 1
ATOM 684 O O . ILE A 1 90 ? -2.686 -5.455 3.407 1.00 92.00 90 ILE A O 1
ATOM 688 N N . THR A 1 91 ? -2.845 -5.784 1.196 1.00 93.94 91 THR A N 1
ATOM 689 C CA . THR A 1 91 ? -4.306 -5.649 1.159 1.00 93.94 91 THR A CA 1
ATOM 690 C C . THR A 1 91 ? -4.996 -6.682 2.042 1.00 93.94 91 THR A C 1
ATOM 692 O O . THR A 1 91 ? -5.937 -6.326 2.739 1.00 93.94 91 THR A O 1
ATOM 695 N N . ARG A 1 92 ? -4.496 -7.924 2.105 1.00 92.62 92 ARG A N 1
ATOM 696 C CA . ARG A 1 92 ? -5.009 -8.947 3.030 1.00 92.62 92 ARG A CA 1
ATOM 697 C C . ARG A 1 92 ? -4.771 -8.586 4.499 1.00 92.62 92 ARG A C 1
ATOM 699 O O . ARG A 1 92 ? -5.646 -8.812 5.326 1.00 92.62 92 ARG A O 1
ATOM 706 N N . MET A 1 93 ? -3.598 -8.050 4.837 1.00 92.00 93 MET A N 1
ATOM 707 C CA . MET A 1 93 ? -3.315 -7.592 6.204 1.00 92.00 93 MET A CA 1
ATOM 708 C C . MET A 1 93 ? -4.209 -6.406 6.591 1.00 92.00 93 MET A C 1
ATOM 710 O O . MET A 1 93 ? -4.743 -6.378 7.696 1.00 92.00 93 MET A O 1
ATOM 714 N N . ALA A 1 94 ? -4.426 -5.470 5.666 1.00 91.62 94 ALA A N 1
ATOM 715 C CA . ALA A 1 94 ? -5.311 -4.328 5.858 1.00 91.62 94 ALA A CA 1
ATOM 716 C C . ALA A 1 94 ? -6.781 -4.764 6.001 1.00 91.62 94 ALA A C 1
ATOM 718 O O . ALA A 1 94 ? -7.474 -4.282 6.894 1.00 91.62 94 ALA A O 1
ATOM 719 N N . ASP A 1 95 ? -7.231 -5.732 5.193 1.00 92.44 95 ASP A N 1
ATOM 720 C CA . ASP A 1 95 ? -8.568 -6.333 5.290 1.00 92.44 95 ASP A CA 1
ATOM 721 C C . ASP A 1 95 ? -8.782 -6.969 6.676 1.00 92.44 95 ASP A C 1
ATOM 723 O O . ASP A 1 95 ? -9.754 -6.632 7.353 1.00 92.44 95 ASP A O 1
ATOM 727 N N . LYS A 1 96 ? -7.826 -7.781 7.156 1.00 89.56 96 LYS A N 1
ATOM 728 C CA . LYS A 1 96 ? -7.850 -8.375 8.508 1.00 89.56 96 LYS A CA 1
ATOM 729 C C . LYS A 1 96 ?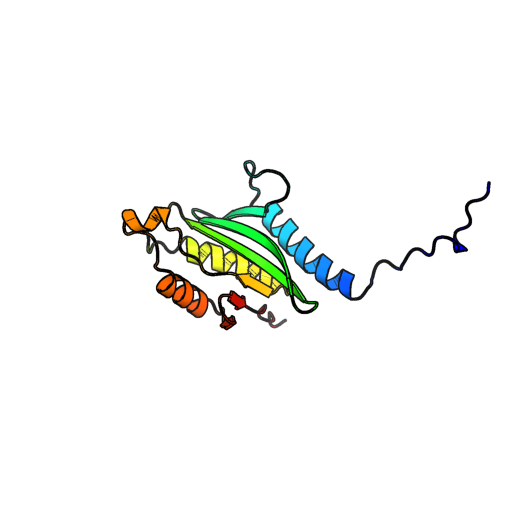 -7.882 -7.346 9.633 1.00 89.56 96 LYS A C 1
ATOM 731 O O . LYS A 1 96 ? -8.552 -7.546 10.642 1.00 89.56 96 LYS A O 1
ATOM 736 N N . ALA A 1 97 ? -7.146 -6.250 9.479 1.00 88.62 97 ALA A N 1
ATOM 737 C CA . ALA A 1 97 ? -7.099 -5.182 10.473 1.00 88.62 97 ALA A CA 1
ATOM 738 C C . ALA A 1 97 ? -8.303 -4.222 10.386 1.00 88.62 97 ALA A C 1
ATOM 740 O O . ALA A 1 97 ? -8.479 -3.373 11.263 1.00 88.62 97 ALA A O 1
ATOM 741 N N . GLY A 1 98 ? -9.126 -4.328 9.336 1.00 90.00 98 GLY A N 1
ATOM 742 C CA . GLY A 1 98 ? -10.200 -3.378 9.054 1.00 90.00 98 GLY A CA 1
ATOM 743 C C . GLY A 1 98 ? -9.683 -1.972 8.729 1.00 90.00 98 GLY A C 1
ATOM 744 O O . GLY A 1 98 ? -10.323 -0.991 9.108 1.00 90.00 98 GLY A O 1
ATOM 745 N N . VAL A 1 99 ? -8.530 -1.877 8.061 1.00 91.38 99 VAL A N 1
ATOM 746 C CA . VAL A 1 99 ? -7.824 -0.632 7.717 1.00 91.38 99 VAL A CA 1
ATOM 747 C C . VAL A 1 99 ? -7.943 -0.359 6.214 1.00 91.38 99 VAL A C 1
ATOM 749 O O . VAL A 1 99 ? -7.770 -1.254 5.389 1.00 91.38 99 VAL A O 1
ATOM 752 N N . GLY A 1 100 ? -8.269 0.879 5.838 1.00 93.44 100 GLY A N 1
ATOM 753 C CA . GLY A 1 100 ? -8.273 1.315 4.437 1.00 93.44 100 GLY A CA 1
ATOM 754 C C . GLY A 1 100 ? -6.875 1.640 3.918 1.00 93.44 100 GLY A C 1
ATOM 755 O O . GLY A 1 100 ? -5.978 1.944 4.696 1.00 93.44 100 GLY A O 1
ATOM 756 N N . ILE A 1 101 ? -6.694 1.607 2.601 1.00 93.81 101 ILE A N 1
ATOM 757 C CA . ILE A 1 101 ? -5.432 1.992 1.960 1.00 93.81 101 ILE A CA 1
ATOM 758 C C . ILE A 1 101 ? -5.704 3.140 1.002 1.00 93.81 101 ILE A C 1
ATOM 760 O O . ILE A 1 101 ? -6.518 2.997 0.087 1.00 93.81 101 ILE A O 1
ATOM 764 N N . ASP A 1 102 ? -4.985 4.236 1.190 1.00 93.50 102 ASP A N 1
ATOM 765 C CA . ASP A 1 102 ? -4.936 5.358 0.264 1.00 93.50 102 ASP A CA 1
ATOM 766 C C . ASP A 1 102 ? -3.570 5.379 -0.427 1.00 93.50 102 ASP A C 1
ATOM 768 O O . ASP A 1 102 ? -2.585 4.891 0.123 1.00 93.50 102 ASP A O 1
ATOM 772 N N . LEU A 1 103 ? -3.517 5.892 -1.653 1.00 92.69 103 LEU A N 1
ATOM 773 C CA . LEU A 1 103 ? -2.271 6.102 -2.383 1.00 92.69 103 LEU A CA 1
ATOM 774 C C . LEU A 1 103 ? -2.415 7.198 -3.431 1.00 92.69 103 LEU A C 1
ATOM 776 O O . LEU A 1 103 ? -3.519 7.511 -3.885 1.00 92.69 103 LEU A O 1
ATOM 780 N N . GLU A 1 104 ? -1.278 7.723 -3.865 1.00 90.81 104 GLU A N 1
ATOM 781 C CA . GLU A 1 104 ? -1.162 8.569 -5.045 1.00 90.81 104 GLU A CA 1
ATOM 782 C C . GLU A 1 104 ? -0.310 7.833 -6.090 1.00 90.81 104 GLU A C 1
ATOM 784 O O . GLU A 1 104 ? 0.872 7.574 -5.861 1.00 90.81 104 GLU A O 1
ATOM 789 N N . PRO A 1 105 ? -0.897 7.394 -7.215 1.00 86.94 105 PRO A N 1
ATOM 790 C CA . PRO A 1 105 ? -0.197 6.563 -8.176 1.00 86.94 105 PRO A CA 1
ATOM 791 C C . PRO A 1 105 ? 0.711 7.433 -9.046 1.00 86.94 105 PRO A C 1
ATOM 793 O O . PRO A 1 105 ? 0.259 8.051 -10.012 1.00 86.94 105 PRO A O 1
ATOM 796 N N . GLN A 1 106 ? 2.000 7.421 -8.723 1.00 85.06 106 GLN A N 1
ATOM 797 C CA . GLN A 1 106 ? 3.045 8.069 -9.503 1.00 85.06 106 GLN A CA 1
ATOM 798 C C . GLN A 1 106 ? 4.104 7.043 -9.910 1.00 85.06 106 GLN A C 1
ATOM 800 O O . GLN A 1 106 ? 4.749 6.417 -9.069 1.00 85.06 106 GLN A O 1
ATOM 805 N N . ALA A 1 107 ? 4.301 6.857 -11.212 1.00 80.88 107 ALA A N 1
ATOM 806 C CA . ALA A 1 107 ? 5.343 5.978 -11.708 1.00 80.88 107 ALA A CA 1
ATOM 807 C C . ALA A 1 107 ? 6.730 6.604 -11.525 1.00 80.88 107 ALA A C 1
ATOM 809 O O . ALA A 1 107 ? 6.970 7.770 -11.860 1.00 80.88 107 ALA A O 1
ATOM 810 N N . PHE A 1 108 ? 7.686 5.793 -11.068 1.00 71.81 108 PHE A N 1
ATOM 811 C CA . PHE A 1 108 ? 9.080 6.207 -10.952 1.00 71.81 108 PHE A CA 1
ATOM 812 C C . PHE A 1 108 ? 9.639 6.628 -12.315 1.00 71.81 108 PHE A C 1
ATOM 814 O O . PHE A 1 108 ? 9.844 5.810 -13.216 1.00 71.81 108 PHE A O 1
ATOM 821 N N . ARG A 1 109 ? 9.949 7.921 -12.454 1.00 65.81 109 ARG A N 1
ATOM 822 C CA . ARG A 1 109 ? 10.537 8.475 -13.684 1.00 65.81 109 ARG A CA 1
ATOM 823 C C . ARG A 1 109 ? 11.919 7.882 -13.980 1.00 65.81 109 ARG A C 1
ATOM 825 O O . ARG A 1 109 ? 12.237 7.662 -15.143 1.00 65.81 109 ARG A O 1
ATOM 832 N N . ALA A 1 110 ? 12.681 7.523 -12.945 1.00 58.59 110 ALA A N 1
ATOM 833 C CA . ALA A 1 110 ? 14.004 6.905 -13.069 1.00 58.59 110 ALA A CA 1
ATOM 834 C C . ALA A 1 110 ? 13.996 5.528 -13.774 1.00 58.59 110 ALA A C 1
ATOM 836 O O . ALA A 1 110 ? 15.016 5.113 -14.318 1.00 58.59 110 ALA A O 1
ATOM 837 N N . GLY A 1 111 ? 12.853 4.827 -13.809 1.00 54.16 111 GLY A N 1
ATOM 838 C CA . GLY A 1 111 ? 12.706 3.537 -14.496 1.00 54.16 111 GLY A CA 1
ATOM 839 C C . GLY A 1 111 ? 12.191 3.631 -15.939 1.00 54.16 111 GLY A C 1
ATOM 840 O O . GLY A 1 111 ? 12.232 2.630 -16.657 1.00 54.16 111 GLY A O 1
ATOM 841 N N . LYS A 1 112 ? 11.722 4.809 -16.386 1.00 51.97 112 LYS A N 1
ATOM 842 C CA . LYS A 1 112 ? 11.136 4.988 -17.731 1.00 51.97 112 LYS A CA 1
ATOM 843 C C . LYS A 1 112 ? 12.165 4.769 -18.846 1.00 51.97 112 LYS A C 1
ATOM 845 O O . LYS A 1 112 ? 11.840 4.146 -19.849 1.00 51.97 112 LYS A O 1
ATOM 850 N N . ASN A 1 113 ? 13.424 5.150 -18.623 1.00 49.91 113 ASN 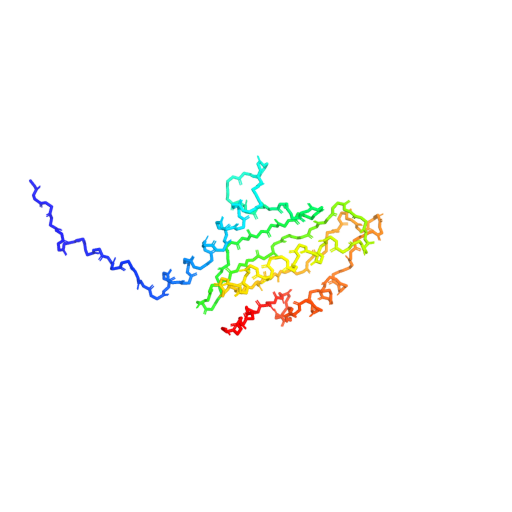A N 1
ATOM 851 C CA . ASN A 1 113 ? 14.497 4.997 -19.615 1.00 49.91 113 ASN A CA 1
ATOM 852 C C . ASN A 1 113 ? 14.990 3.550 -19.792 1.00 49.91 113 ASN A C 1
ATOM 854 O O . ASN A 1 113 ? 15.765 3.285 -20.704 1.00 49.91 113 ASN A O 1
ATOM 858 N N . LYS A 1 114 ? 14.554 2.611 -18.940 1.00 56.00 114 LYS A N 1
ATOM 859 C CA . LYS A 1 114 ? 14.907 1.185 -19.048 1.00 56.00 114 LYS A CA 1
ATOM 860 C C . LYS A 1 114 ? 13.752 0.315 -19.560 1.00 56.00 114 LYS A C 1
ATOM 862 O O . LYS A 1 114 ? 13.865 -0.898 -19.528 1.00 56.00 114 LYS A O 1
ATOM 867 N N . GLY A 1 115 ? 12.618 0.897 -19.972 1.00 55.69 115 GLY A N 1
ATOM 868 C CA . GLY A 1 115 ? 11.479 0.149 -20.538 1.00 55.69 115 GLY A CA 1
ATOM 869 C C . GLY A 1 115 ? 10.701 -0.744 -19.554 1.00 55.69 115 GLY A C 1
ATOM 870 O O . GLY A 1 115 ? 9.738 -1.403 -19.943 1.00 55.69 115 GLY A O 1
ATOM 871 N N . HIS A 1 116 ? 11.073 -0.759 -18.270 1.00 61.97 116 HIS A N 1
ATOM 872 C CA . HIS A 1 116 ? 10.485 -1.655 -17.267 1.00 61.97 116 HIS A CA 1
ATOM 873 C C . HIS A 1 116 ? 9.467 -0.979 -16.335 1.00 61.97 116 HIS A C 1
ATOM 875 O O . HIS A 1 116 ? 8.718 -1.678 -15.651 1.00 61.97 116 HIS A O 1
ATOM 881 N N . ALA A 1 117 ? 9.399 0.356 -16.306 1.00 69.56 117 ALA A N 1
ATOM 882 C CA . ALA A 1 117 ? 8.424 1.079 -15.489 1.00 69.56 117 ALA A CA 1
ATOM 883 C C . ALA A 1 117 ? 7.054 1.163 -16.180 1.00 69.56 117 ALA A C 1
ATOM 885 O O . ALA A 1 117 ? 6.966 1.338 -17.394 1.00 69.56 117 ALA A O 1
ATOM 886 N N . LEU A 1 118 ? 5.979 1.056 -15.398 1.00 75.88 118 LEU A N 1
ATOM 887 C CA . LEU A 1 118 ? 4.631 1.382 -15.868 1.00 75.88 118 LEU A CA 1
ATOM 888 C C . LEU A 1 118 ? 4.525 2.894 -16.112 1.00 75.88 118 LEU A C 1
ATOM 890 O O . LEU A 1 118 ? 5.154 3.684 -15.413 1.00 75.88 118 LEU A O 1
ATOM 894 N N . SER A 1 119 ? 3.711 3.311 -17.075 1.00 84.44 119 SER A N 1
ATOM 895 C CA . SER A 1 119 ? 3.198 4.681 -17.133 1.00 84.44 119 SER A CA 1
ATOM 896 C C . SER A 1 119 ? 2.257 4.963 -15.955 1.00 84.44 119 SER A C 1
ATOM 898 O O . SER A 1 119 ? 1.738 4.041 -15.321 1.00 84.44 119 SER A O 1
ATOM 900 N N . ASP A 1 120 ? 1.982 6.240 -15.674 1.00 86.38 120 ASP A N 1
ATOM 901 C CA . ASP A 1 120 ? 1.047 6.625 -14.606 1.00 86.38 120 ASP A CA 1
ATOM 902 C C . ASP A 1 120 ? -0.359 6.049 -14.858 1.00 86.38 120 ASP A C 1
ATOM 904 O O . ASP A 1 120 ? -1.043 5.616 -13.930 1.00 86.38 120 ASP A O 1
ATOM 908 N N . GLN A 1 121 ? -0.776 5.973 -16.127 1.00 87.81 121 GLN A N 1
ATOM 909 C CA . GLN A 1 121 ? -2.051 5.375 -16.517 1.00 87.81 121 GLN A CA 1
ATOM 910 C C . GLN A 1 121 ? -2.058 3.855 -16.318 1.00 87.81 121 GLN A C 1
ATOM 912 O O . GLN A 1 121 ? -3.000 3.333 -15.723 1.00 87.81 121 GLN A O 1
ATOM 917 N N . GLU A 1 122 ? -1.013 3.144 -16.752 1.00 87.88 122 GLU A N 1
ATOM 918 C CA . GLU A 1 122 ? -0.903 1.697 -16.523 1.00 87.88 122 GLU A CA 1
ATOM 919 C C . GLU A 1 122 ? -0.859 1.360 -15.028 1.00 87.88 122 GLU A C 1
ATOM 921 O O . GLU A 1 122 ? -1.466 0.374 -14.606 1.00 87.88 122 GLU A O 1
ATOM 926 N N . LEU A 1 123 ? -0.180 2.185 -14.223 1.00 88.94 123 LEU A N 1
ATOM 927 C CA . LEU A 1 123 ? -0.115 2.034 -12.772 1.00 88.94 123 LEU A CA 1
ATOM 928 C C . LEU A 1 123 ? -1.493 2.240 -12.129 1.00 88.94 123 LEU A C 1
ATOM 930 O O . LEU A 1 123 ? -1.922 1.414 -11.322 1.00 88.94 123 LEU A O 1
ATOM 934 N N . ARG A 1 124 ? -2.230 3.282 -12.536 1.00 91.88 124 ARG A N 1
ATOM 935 C CA . ARG A 1 124 ? -3.622 3.506 -12.106 1.00 91.88 124 ARG A CA 1
ATOM 936 C C . ARG A 1 124 ? -4.508 2.311 -12.451 1.00 91.88 124 ARG A C 1
ATOM 938 O O . ARG A 1 124 ? -5.166 1.767 -11.569 1.00 91.88 124 ARG A O 1
ATOM 945 N N . SER A 1 125 ? -4.477 1.848 -13.700 1.00 92.50 125 SER A N 1
ATOM 946 C CA . SER A 1 125 ? -5.259 0.681 -14.123 1.00 92.50 125 SER A CA 1
ATOM 947 C C . SER A 1 125 ? -4.837 -0.601 -13.405 1.00 92.50 125 SER A C 1
ATOM 949 O O . SER A 1 125 ? -5.670 -1.468 -13.149 1.00 92.50 125 SER A O 1
ATOM 951 N N . TRP A 1 126 ? -3.557 -0.749 -13.058 1.00 91.69 126 TRP A N 1
ATOM 952 C CA . TRP A 1 126 ? -3.090 -1.862 -12.237 1.00 91.69 126 TRP A CA 1
ATOM 953 C C . TRP A 1 126 ? -3.718 -1.826 -10.841 1.00 91.69 126 TRP A C 1
ATOM 955 O O . TRP A 1 126 ? -4.284 -2.832 -10.420 1.00 91.69 126 TRP A O 1
ATOM 965 N N . TYR A 1 127 ? -3.732 -0.674 -10.168 1.00 94.56 127 TYR A N 1
ATOM 966 C CA . TYR A 1 127 ? -4.405 -0.527 -8.874 1.00 94.56 127 TYR A CA 1
ATOM 967 C C . TYR A 1 127 ? -5.921 -0.763 -8.949 1.00 94.56 127 TYR A C 1
ATOM 969 O O . TYR A 1 127 ? -6.483 -1.401 -8.056 1.00 94.56 127 TYR A O 1
ATOM 977 N N . GLU A 1 128 ? -6.594 -0.323 -10.015 1.00 94.56 128 GLU A N 1
ATOM 978 C CA . GLU A 1 128 ? -8.031 -0.577 -10.219 1.00 94.56 128 GLU A CA 1
ATOM 979 C C . GLU A 1 128 ? -8.345 -2.076 -10.251 1.00 94.56 128 GLU A C 1
ATOM 981 O O . GLU A 1 128 ? -9.267 -2.531 -9.569 1.00 94.56 128 GLU A O 1
ATOM 986 N N . ARG A 1 129 ? -7.518 -2.873 -10.945 1.00 93.00 129 ARG A N 1
ATOM 987 C CA . ARG A 1 129 ? -7.643 -4.344 -10.958 1.00 93.00 129 ARG A CA 1
ATOM 988 C C . ARG A 1 129 ? -7.491 -4.970 -9.568 1.00 93.00 129 ARG A C 1
ATOM 990 O O . ARG A 1 129 ? -8.042 -6.037 -9.316 1.00 93.00 129 ARG A O 1
ATOM 997 N N . HIS A 1 130 ? -6.794 -4.298 -8.651 1.00 91.75 130 HIS A N 1
ATOM 998 C CA . HIS A 1 130 ? -6.624 -4.719 -7.254 1.00 91.75 130 HIS A CA 1
ATOM 999 C C . HIS A 1 130 ? -7.679 -4.136 -6.296 1.00 91.75 130 HIS A C 1
ATOM 1001 O O . HIS A 1 130 ? -7.592 -4.299 -5.074 1.00 91.75 130 HIS A O 1
ATOM 1007 N N . GLY A 1 131 ? -8.726 -3.510 -6.840 1.00 92.94 131 GLY A N 1
ATOM 1008 C CA . GLY A 1 131 ? -9.892 -3.042 -6.092 1.00 92.94 131 GLY A CA 1
ATOM 1009 C C . GLY A 1 131 ? -9.765 -1.628 -5.531 1.00 92.94 131 GLY A C 1
ATOM 1010 O O . GLY A 1 131 ? -10.581 -1.242 -4.690 1.00 92.94 131 GLY A O 1
ATOM 1011 N N . PHE A 1 132 ? -8.770 -0.858 -5.973 1.00 95.31 132 PHE A N 1
ATOM 1012 C CA . PHE A 1 132 ? -8.703 0.569 -5.681 1.00 95.31 132 PHE A CA 1
ATOM 1013 C C . PHE A 1 132 ? -9.685 1.347 -6.561 1.00 95.31 132 PHE A C 1
ATOM 1015 O O . PHE A 1 132 ? -9.929 1.005 -7.716 1.00 95.31 132 PHE A O 1
ATOM 1022 N N . LYS A 1 133 ? -10.240 2.425 -6.014 1.00 94.94 133 LYS A N 1
ATOM 1023 C CA . LYS A 1 133 ? -11.142 3.352 -6.698 1.00 94.94 133 LYS A CA 1
ATOM 1024 C C . LYS A 1 133 ? -10.499 4.726 -6.779 1.00 94.94 133 LYS A C 1
ATOM 1026 O O . LYS A 1 133 ? -9.911 5.191 -5.802 1.00 94.94 133 LYS A O 1
ATOM 1031 N N . ARG A 1 134 ? -10.643 5.380 -7.930 1.00 92.50 134 ARG A N 1
ATOM 1032 C CA . ARG A 1 134 ? -10.178 6.754 -8.148 1.00 92.50 134 ARG A CA 1
ATOM 1033 C C . ARG A 1 134 ? -10.950 7.747 -7.281 1.00 92.50 134 ARG A C 1
ATOM 1035 O O . ARG A 1 134 ? -12.157 7.617 -7.097 1.00 92.50 134 ARG A O 1
ATOM 1042 N N . SER A 1 135 ? -10.235 8.744 -6.777 1.00 86.31 135 SER A N 1
ATOM 1043 C CA . SER A 1 135 ? -10.750 9.868 -5.999 1.00 86.31 135 SER A CA 1
ATOM 1044 C C . SER A 1 135 ? -9.865 11.087 -6.283 1.00 86.31 135 SER A C 1
ATOM 1046 O O . SER A 1 135 ? -8.967 11.394 -5.498 1.00 86.31 135 SER A O 1
ATOM 1048 N N . GLY A 1 136 ? -10.101 11.760 -7.413 1.00 86.56 136 GLY A N 1
ATOM 1049 C CA . GLY A 1 136 ? -9.196 12.791 -7.933 1.00 86.56 136 GLY A CA 1
ATOM 1050 C C . GLY A 1 136 ? -7.857 12.181 -8.352 1.00 86.56 136 GLY A C 1
ATOM 1051 O O . GLY A 1 136 ? -7.826 11.140 -9.016 1.00 86.56 136 GLY A O 1
ATOM 1052 N N . ASP A 1 137 ? -6.755 12.783 -7.911 1.00 87.25 137 ASP A N 1
ATOM 1053 C CA . ASP A 1 137 ? -5.405 12.261 -8.162 1.00 87.25 137 ASP A CA 1
ATOM 1054 C C . ASP A 1 137 ? -5.047 11.044 -7.315 1.00 87.25 137 ASP A C 1
ATOM 1056 O O . ASP A 1 137 ? -4.133 10.299 -7.656 1.00 87.25 137 ASP A O 1
ATOM 1060 N N . LYS A 1 138 ? -5.818 10.785 -6.259 1.00 90.31 138 LYS A N 1
ATOM 1061 C CA . LYS A 1 138 ? -5.594 9.672 -5.342 1.00 90.31 138 LYS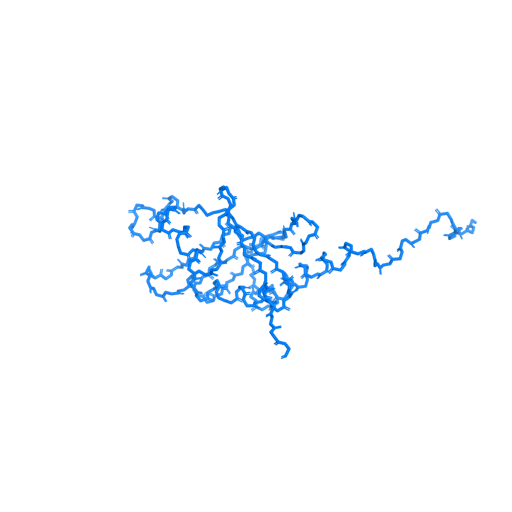 A CA 1
ATOM 1062 C C . LYS A 1 138 ? -6.409 8.451 -5.729 1.00 90.31 138 LYS A C 1
ATOM 1064 O O . LYS A 1 138 ? -7.429 8.519 -6.423 1.00 90.31 138 LYS A O 1
ATOM 1069 N N . MET A 1 139 ? -5.988 7.313 -5.206 1.00 94.56 139 MET A N 1
ATOM 1070 C CA . MET A 1 139 ? -6.734 6.070 -5.262 1.00 94.56 139 MET A CA 1
ATOM 1071 C C . MET A 1 139 ? -6.917 5.509 -3.863 1.00 94.56 139 MET A C 1
ATOM 1073 O O . MET A 1 139 ? -6.036 5.605 -3.018 1.00 94.56 139 MET A O 1
ATOM 1077 N N . THR A 1 140 ? -8.085 4.925 -3.623 1.00 94.19 140 THR A N 1
ATOM 1078 C CA . THR A 1 140 ? -8.471 4.442 -2.297 1.00 94.19 140 THR A CA 1
ATOM 1079 C C . THR A 1 140 ? -9.040 3.043 -2.378 1.00 94.19 140 THR A C 1
ATOM 1081 O O . THR A 1 140 ? -9.780 2.706 -3.304 1.00 94.19 140 THR A O 1
ATOM 1084 N N . ARG A 1 141 ? -8.735 2.218 -1.386 1.00 94.19 141 ARG A N 1
ATOM 1085 C CA . ARG A 1 141 ? -9.300 0.884 -1.228 1.00 94.19 141 ARG A CA 1
ATOM 1086 C C . ARG A 1 141 ? -9.813 0.740 0.194 1.00 94.19 141 ARG A C 1
ATOM 1088 O O . ARG A 1 141 ? -9.052 0.761 1.156 1.00 94.19 141 ARG A O 1
ATOM 1095 N N . LYS A 1 142 ? -11.125 0.555 0.324 1.00 92.19 142 LYS A N 1
ATOM 1096 C CA . LYS A 1 142 ? -11.750 0.210 1.607 1.00 92.19 142 LYS A CA 1
ATOM 1097 C C . LYS A 1 142 ? -11.377 -1.230 1.988 1.00 92.19 142 LYS A C 1
ATOM 1099 O O . LYS A 1 142 ? -11.256 -2.056 1.078 1.00 92.19 142 LYS A O 1
ATOM 1104 N N . PRO A 1 143 ? -11.236 -1.548 3.287 1.00 91.38 143 PRO A N 1
ATOM 1105 C CA . PRO A 1 143 ? -11.031 -2.925 3.707 1.00 91.38 143 PRO A CA 1
ATOM 1106 C C . PRO A 1 143 ? -12.240 -3.759 3.285 1.00 91.38 143 PRO A C 1
ATOM 1108 O O . PRO A 1 143 ? -13.394 -3.333 3.426 1.00 91.38 143 PRO A O 1
ATOM 1111 N N . LYS A 1 144 ? -11.990 -4.950 2.750 1.00 90.06 144 LYS A N 1
ATOM 1112 C CA . LYS A 1 144 ? -13.040 -5.944 2.547 1.00 90.06 144 LYS A CA 1
ATOM 1113 C C . LY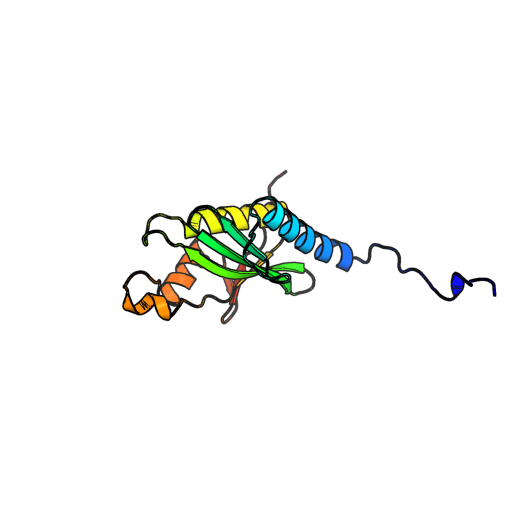S A 1 144 ? -13.404 -6.492 3.922 1.00 90.06 144 LYS A C 1
ATOM 1115 O O . LYS A 1 144 ? -12.521 -6.894 4.670 1.00 90.06 144 LYS A O 1
ATOM 1120 N N . LYS A 1 145 ? -14.696 -6.507 4.259 1.00 74.12 145 LYS A N 1
ATOM 1121 C CA . LYS A 1 145 ? -15.162 -7.259 5.42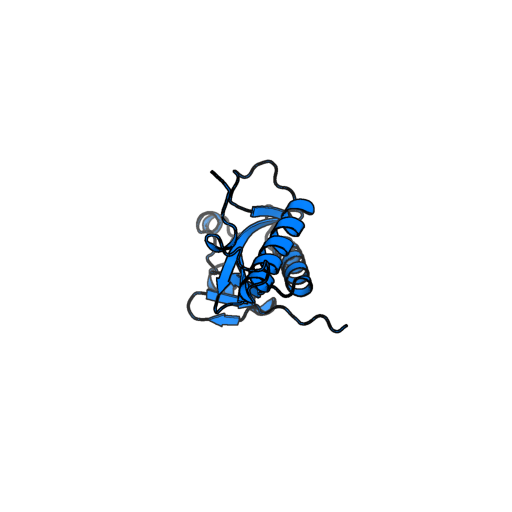9 1.00 74.12 145 LYS A CA 1
ATOM 1122 C C . LYS A 1 145 ? -14.830 -8.728 5.160 1.00 74.12 145 LYS A C 1
ATOM 1124 O O . LYS A 1 145 ? -15.421 -9.304 4.246 1.00 74.12 145 LYS A O 1
ATOM 1129 N N . GLU A 1 146 ? -13.880 -9.311 5.890 1.00 55.69 146 GLU A N 1
ATOM 1130 C CA . GLU A 1 146 ? -13.808 -10.770 5.964 1.00 55.69 146 GLU A CA 1
ATOM 1131 C C . GLU A 1 146 ? -15.166 -11.228 6.517 1.00 55.69 146 GLU A C 1
ATOM 1133 O O . GLU A 1 146 ? -15.639 -10.706 7.531 1.00 55.69 146 GLU A O 1
ATOM 1138 N N . LYS A 1 147 ? -15.868 -12.093 5.772 1.00 39.09 147 LYS A N 1
ATOM 1139 C CA . LYS A 1 147 ? -17.043 -12.766 6.329 1.00 39.09 147 LYS A CA 1
ATOM 1140 C C . LYS A 1 147 ? -16.540 -13.616 7.510 1.00 39.09 147 LYS A C 1
ATOM 1142 O O . LYS A 1 147 ? -15.495 -14.244 7.331 1.00 39.09 147 LYS A O 1
ATOM 1147 N N . PRO A 1 148 ? -17.216 -13.565 8.673 1.00 44.75 148 PRO A N 1
ATOM 1148 C CA . PRO A 1 148 ? -16.871 -14.397 9.821 1.00 44.75 148 PRO A CA 1
ATOM 1149 C C . PRO A 1 148 ? -16.923 -15.886 9.475 1.00 44.75 148 PRO A C 1
ATOM 1151 O O . PRO A 1 148 ? -17.678 -16.247 8.538 1.00 44.75 148 PRO A O 1
#

Foldseek 3Di:
DDDDVVVVPPDPCDDVLNLQQVLLVVLLVVQCVVFPDPPDPPQWRWGDDDQKIWTKHFDADPSHREIEGEDIDGPDAAPPCRSVSVLVVSLVSCLVSQYKYKYQQDWDPVCVVVVGIDHSVRSVVVVVVVQWDDDPRMTMHGRDNDDD

pLDDT: mean 77.16, std 15.56, range [39.09, 95.31]